Protein AF-A0A0C1RMB9-F1 (afdb_monomer_lite)

Structure (mmCIF, N/CA/C/O backbone):
data_AF-A0A0C1RMB9-F1
#
_entry.id   AF-A0A0C1RMB9-F1
#
loop_
_atom_site.group_PDB
_atom_site.id
_atom_site.type_symbol
_atom_site.label_atom_id
_atom_site.label_alt_id
_atom_site.label_comp_id
_atom_site.label_asym_id
_atom_site.label_entity_id
_atom_site.label_seq_id
_atom_site.pdbx_PDB_ins_code
_atom_site.Cartn_x
_atom_site.Cartn_y
_atom_site.Cartn_z
_atom_site.occupancy
_atom_site.B_iso_or_equiv
_atom_site.auth_seq_id
_atom_site.auth_comp_id
_atom_site.auth_asym_id
_atom_site.auth_atom_id
_atom_site.pdbx_PDB_model_num
ATOM 1 N N . MET A 1 1 ? -21.939 4.022 36.131 1.00 59.53 1 MET A N 1
ATOM 2 C CA . MET A 1 1 ? -21.697 3.382 34.819 1.00 59.53 1 MET A CA 1
ATOM 3 C C . MET A 1 1 ? -21.717 1.882 35.067 1.00 59.53 1 MET A C 1
ATOM 5 O O . MET A 1 1 ? -20.927 1.441 35.889 1.00 59.53 1 MET A O 1
ATOM 9 N N . ASN A 1 2 ? -22.661 1.130 34.490 1.00 82.50 2 ASN A N 1
ATOM 10 C CA . ASN A 1 2 ? -22.744 -0.320 34.731 1.00 82.50 2 ASN A CA 1
ATOM 11 C C . ASN A 1 2 ? -21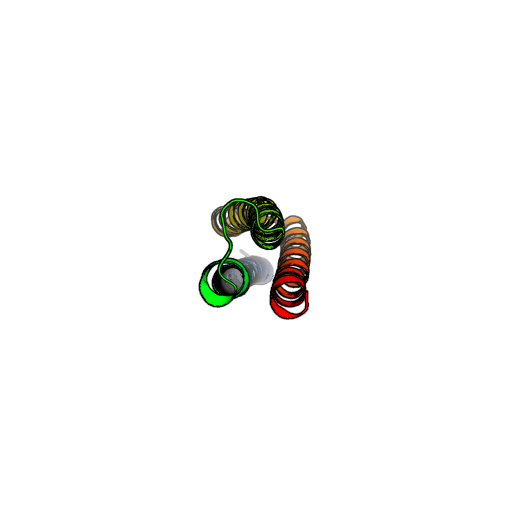.579 -1.047 34.041 1.00 82.50 2 ASN A C 1
ATOM 13 O O . ASN A 1 2 ? -21.100 -0.576 33.007 1.00 82.50 2 ASN A O 1
ATOM 17 N N . GLN A 1 3 ? -21.146 -2.185 34.598 1.00 81.62 3 GLN A N 1
ATOM 18 C CA . GLN A 1 3 ? -20.014 -2.982 34.093 1.00 81.62 3 GLN A CA 1
ATOM 19 C C . GLN A 1 3 ? -20.123 -3.263 32.583 1.00 81.62 3 GLN A C 1
ATOM 21 O O . GLN A 1 3 ? -19.187 -2.974 31.843 1.00 81.62 3 GLN A O 1
ATOM 26 N N . GLU A 1 4 ? -21.310 -3.635 32.091 1.00 80.88 4 GLU A N 1
ATOM 27 C CA . GLU A 1 4 ? -21.552 -3.859 30.655 1.00 80.88 4 GLU A CA 1
ATOM 28 C C . GLU A 1 4 ? -21.230 -2.649 29.765 1.00 80.88 4 GLU A C 1
ATOM 30 O O . GLU A 1 4 ? -20.815 -2.784 28.612 1.00 80.88 4 GLU A O 1
ATOM 35 N N . GLN A 1 5 ? -21.455 -1.439 30.272 1.00 78.19 5 GLN A N 1
ATOM 36 C CA . GLN A 1 5 ? -21.217 -0.210 29.526 1.00 78.19 5 GLN A CA 1
ATOM 37 C C . GLN A 1 5 ? -19.715 0.091 29.458 1.00 78.19 5 GLN A C 1
ATOM 39 O O . GLN A 1 5 ? -19.224 0.560 28.430 1.00 78.19 5 GLN A O 1
ATOM 44 N N . GLN A 1 6 ? -18.981 -0.238 30.522 1.00 80.69 6 GLN A N 1
ATOM 45 C CA . GLN A 1 6 ? -17.528 -0.112 30.586 1.00 80.69 6 GLN A CA 1
ATOM 46 C C . GLN A 1 6 ? -16.834 -1.119 29.655 1.00 80.69 6 GLN A C 1
ATOM 48 O O . GLN A 1 6 ? -15.923 -0.741 28.913 1.00 80.69 6 GLN A O 1
ATOM 53 N N . ASP A 1 7 ? -17.336 -2.352 29.595 1.00 81.56 7 ASP A N 1
ATOM 54 C CA . ASP A 1 7 ? -16.801 -3.408 28.729 1.00 81.56 7 ASP A CA 1
ATOM 55 C C . ASP A 1 7 ? -16.970 -3.085 27.239 1.00 81.56 7 ASP A C 1
ATOM 57 O O . ASP A 1 7 ? -16.037 -3.249 26.447 1.00 81.56 7 ASP A O 1
ATOM 61 N N . ARG A 1 8 ? -18.120 -2.522 26.840 1.00 81.19 8 ARG A N 1
ATOM 62 C CA . ARG A 1 8 ? -18.352 -2.076 25.452 1.00 81.19 8 ARG A CA 1
ATOM 63 C C . ARG A 1 8 ? -17.391 -0.964 25.033 1.00 81.19 8 ARG A C 1
ATOM 65 O O . ARG A 1 8 ? -16.905 -0.967 23.902 1.00 81.19 8 ARG A O 1
ATOM 72 N N . VAL A 1 9 ? -17.100 -0.017 25.927 1.00 82.88 9 VAL A N 1
ATOM 73 C CA . VAL A 1 9 ? -16.154 1.079 25.656 1.00 82.88 9 VAL A CA 1
ATOM 74 C C . VAL A 1 9 ? -14.731 0.541 25.502 1.00 82.88 9 VAL A C 1
ATOM 76 O O . VAL A 1 9 ? -14.026 0.940 24.572 1.00 82.88 9 VAL A O 1
ATOM 79 N N . ASN A 1 10 ? -14.318 -0.386 26.368 1.00 84.31 10 ASN A N 1
ATOM 80 C CA . ASN A 1 10 ? -13.001 -1.017 26.293 1.00 84.31 10 ASN A CA 1
ATOM 81 C C . ASN A 1 10 ? -12.846 -1.846 25.010 1.00 84.31 10 ASN A C 1
ATOM 83 O O . ASN A 1 10 ? -11.884 -1.641 24.272 1.00 84.31 10 ASN A O 1
ATOM 87 N N . SER A 1 11 ? -13.839 -2.673 24.671 1.00 83.62 11 SER A N 1
ATOM 88 C CA . SER A 1 11 ? -13.865 -3.455 23.427 1.00 83.62 11 SER A CA 1
ATOM 89 C C . SER A 1 11 ? -13.729 -2.571 22.177 1.00 83.62 11 SER A C 1
ATOM 91 O O . SER A 1 11 ? -12.930 -2.858 21.282 1.00 83.62 11 SER A O 1
ATOM 93 N N . GLN A 1 12 ? -14.431 -1.433 22.131 1.00 82.81 12 GLN A N 1
ATOM 94 C CA . GLN A 1 12 ? -14.319 -0.486 21.017 1.00 82.81 12 GLN A CA 1
ATOM 95 C C . GLN A 1 12 ? -12.934 0.163 20.916 1.00 82.81 12 GLN A C 1
ATOM 97 O O . GLN A 1 12 ? -12.435 0.364 19.805 1.00 82.81 12 GLN A O 1
ATOM 102 N N . LYS A 1 13 ? -12.306 0.502 22.048 1.00 83.56 13 LYS A N 1
ATOM 103 C CA . LYS A 1 13 ? -10.939 1.045 22.065 1.00 83.56 13 LYS A CA 1
ATOM 104 C C . LYS A 1 13 ? -9.939 0.019 21.532 1.00 83.56 13 LYS A C 1
ATOM 106 O O . LYS A 1 13 ? -9.155 0.362 20.648 1.00 83.56 13 LYS A O 1
ATOM 111 N N . THR A 1 14 ? -10.024 -1.229 21.991 1.00 86.56 14 THR A N 1
ATOM 112 C CA . THR A 1 14 ? -9.167 -2.325 21.520 1.00 86.56 14 THR A CA 1
ATOM 113 C C . THR A 1 14 ? -9.341 -2.564 20.021 1.00 86.56 14 THR A C 1
ATOM 115 O O . THR A 1 14 ? -8.355 -2.607 19.291 1.00 86.56 14 THR A O 1
ATOM 118 N N . ALA A 1 15 ? -10.580 -2.613 19.519 1.00 85.81 15 ALA A N 1
ATOM 119 C CA . ALA A 1 15 ? -10.845 -2.795 18.090 1.00 85.81 15 ALA A CA 1
ATOM 120 C C . ALA A 1 15 ? -10.219 -1.687 17.221 1.00 85.81 15 ALA A C 1
ATOM 122 O O . ALA A 1 15 ? -9.689 -1.962 16.144 1.00 85.81 15 ALA A O 1
ATOM 123 N N . ARG A 1 16 ? -10.235 -0.431 17.692 1.00 85.38 16 ARG A N 1
ATOM 124 C CA . ARG A 1 16 ? -9.602 0.698 16.988 1.00 85.38 16 ARG A CA 1
ATOM 125 C C . ARG A 1 16 ? -8.076 0.619 17.003 1.00 85.38 16 ARG A C 1
ATOM 127 O O . ARG A 1 16 ? -7.457 0.940 15.992 1.00 85.38 16 ARG A O 1
ATOM 134 N N . GLN A 1 17 ? -7.476 0.189 18.112 1.00 87.62 17 GLN A N 1
ATOM 135 C CA . GLN A 1 17 ? -6.027 -0.015 18.206 1.00 87.62 17 GLN A CA 1
ATOM 136 C C . GLN A 1 17 ? -5.560 -1.129 17.265 1.00 87.62 17 GLN A C 1
ATOM 138 O O . GLN A 1 17 ? -4.632 -0.921 16.488 1.00 87.62 17 GLN A O 1
ATOM 143 N N . VAL A 1 18 ? -6.252 -2.272 17.271 1.00 89.56 18 VAL A N 1
ATOM 144 C CA . VAL A 1 18 ? -5.971 -3.392 16.360 1.00 89.56 18 VAL A CA 1
ATOM 145 C C . VAL A 1 18 ? -6.099 -2.947 14.903 1.00 89.56 18 VAL A C 1
ATOM 147 O O . VAL A 1 18 ? -5.196 -3.190 14.106 1.00 89.56 18 VAL A O 1
ATOM 150 N N . PHE A 1 19 ? -7.162 -2.213 14.561 1.00 90.75 19 PHE A N 1
ATOM 151 C CA . PHE A 1 19 ? -7.328 -1.662 13.216 1.00 90.75 19 PHE A CA 1
ATOM 152 C C . PHE A 1 19 ? -6.174 -0.731 12.813 1.00 90.75 19 PHE A C 1
ATOM 154 O O . PHE A 1 19 ? -5.701 -0.801 11.678 1.00 90.75 19 PHE A O 1
ATOM 161 N N . ALA A 1 20 ? -5.705 0.136 13.715 1.00 88.62 20 ALA A N 1
ATOM 162 C CA . ALA A 1 20 ? -4.580 1.023 13.429 1.00 88.62 20 ALA A CA 1
ATOM 163 C C . ALA A 1 20 ? -3.301 0.225 13.134 1.00 88.62 20 ALA A C 1
ATOM 165 O O . ALA A 1 20 ? -2.645 0.496 12.132 1.00 88.62 20 ALA A O 1
ATOM 166 N N . ILE A 1 21 ? -2.993 -0.796 13.942 1.00 91.44 21 ILE A N 1
ATOM 167 C CA . ILE A 1 21 ? -1.837 -1.684 13.734 1.00 91.44 21 ILE A CA 1
ATOM 168 C C . ILE A 1 21 ? -1.928 -2.383 12.374 1.00 91.44 21 ILE A C 1
ATOM 170 O O . ILE A 1 21 ? -0.980 -2.327 11.594 1.00 91.44 21 ILE A O 1
ATOM 174 N N . ILE A 1 22 ? -3.083 -2.976 12.055 1.00 93.12 22 ILE A N 1
ATOM 175 C CA . ILE A 1 22 ? -3.318 -3.630 10.758 1.00 93.12 22 ILE A CA 1
ATOM 176 C C . ILE A 1 22 ? -3.148 -2.630 9.613 1.00 93.12 22 ILE A C 1
ATOM 178 O O . ILE A 1 22 ? -2.531 -2.948 8.602 1.00 93.12 22 ILE A O 1
ATOM 182 N N . SER A 1 23 ? -3.643 -1.404 9.781 1.00 93.38 23 SER A N 1
ATOM 183 C CA . SER A 1 23 ? -3.520 -0.362 8.762 1.00 93.38 23 SER A CA 1
ATOM 184 C C . SER A 1 23 ? -2.066 0.038 8.514 1.00 93.38 23 SER A C 1
ATOM 186 O O . SER A 1 23 ? -1.680 0.212 7.361 1.00 93.38 23 SER A O 1
ATOM 188 N N . TYR A 1 24 ? -1.250 0.155 9.566 1.00 94.19 2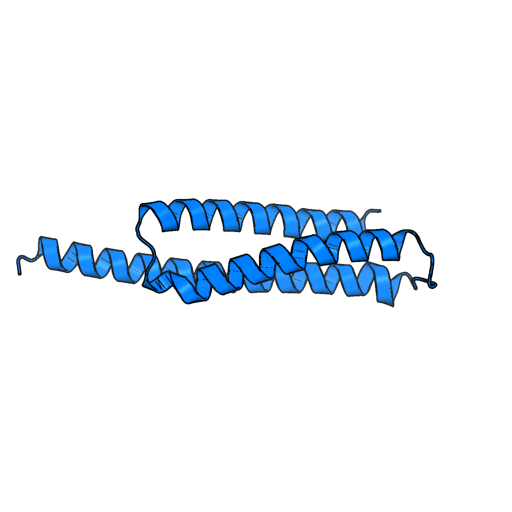4 TYR A N 1
ATOM 189 C CA . TYR A 1 24 ? 0.186 0.406 9.426 1.00 94.19 24 TYR A CA 1
ATOM 190 C C . TYR A 1 24 ? 0.903 -0.762 8.753 1.00 94.19 24 TYR A C 1
ATOM 192 O O . TYR A 1 24 ? 1.715 -0.540 7.859 1.00 94.19 24 TYR A O 1
ATOM 200 N N . LEU A 1 25 ? 0.579 -2.000 9.133 1.00 95.62 25 LEU A N 1
ATOM 201 C CA . LEU A 1 25 ? 1.160 -3.187 8.512 1.00 95.62 25 LEU A CA 1
ATOM 202 C C . LEU A 1 25 ? 0.827 -3.248 7.015 1.00 95.62 25 LEU A C 1
ATOM 204 O O . LEU A 1 25 ? 1.721 -3.429 6.192 1.00 95.62 25 LEU A O 1
ATOM 208 N N . GLN A 1 26 ? -0.440 -3.028 6.659 1.00 95.81 26 GLN A N 1
ATOM 209 C CA . GLN A 1 26 ? -0.891 -3.014 5.270 1.00 95.81 26 GLN A CA 1
ATOM 210 C C . GLN A 1 26 ? -0.219 -1.896 4.465 1.00 95.81 26 GLN A C 1
ATOM 212 O O . GLN A 1 26 ? 0.201 -2.120 3.330 1.00 95.81 26 GLN A O 1
ATOM 217 N N . PHE A 1 27 ? -0.080 -0.705 5.054 1.00 95.19 27 PHE A N 1
ATOM 218 C CA . PHE A 1 27 ? 0.638 0.410 4.440 1.00 95.19 27 PHE A CA 1
ATOM 219 C C . PHE A 1 27 ? 2.099 0.042 4.147 1.00 95.19 27 PHE A C 1
ATOM 221 O O . PHE A 1 27 ? 2.572 0.268 3.035 1.00 95.19 27 PHE A O 1
ATOM 228 N N . SER A 1 28 ? 2.791 -0.583 5.105 1.00 96.88 28 SER A N 1
ATOM 229 C CA . SER A 1 28 ? 4.174 -1.044 4.936 1.00 96.88 28 SER A CA 1
ATOM 230 C C . SER A 1 28 ? 4.306 -2.113 3.851 1.00 96.88 28 SER A C 1
ATOM 232 O O . SER A 1 28 ? 5.209 -2.027 3.024 1.00 96.88 28 SER A O 1
ATOM 234 N N . ILE A 1 29 ? 3.391 -3.088 3.800 1.00 97.12 29 ILE A N 1
ATOM 235 C CA . ILE A 1 29 ? 3.369 -4.113 2.743 1.00 97.12 29 ILE A CA 1
ATOM 236 C C . ILE A 1 29 ? 3.206 -3.459 1.369 1.00 97.12 29 ILE A C 1
ATOM 238 O O . ILE A 1 29 ? 3.958 -3.771 0.445 1.00 97.12 29 ILE A O 1
ATOM 242 N N . HIS A 1 30 ? 2.259 -2.526 1.236 1.00 97.50 30 HIS A N 1
ATOM 243 C CA . HIS A 1 30 ? 2.034 -1.831 -0.027 1.00 97.50 30 HIS A CA 1
ATOM 244 C C . HIS A 1 30 ? 3.249 -0.988 -0.441 1.00 97.50 30 HIS A C 1
ATOM 246 O O . HIS A 1 30 ? 3.638 -0.994 -1.608 1.00 97.50 30 HIS A O 1
ATOM 252 N N . LEU A 1 31 ? 3.901 -0.328 0.522 1.00 97.19 31 LEU A N 1
ATOM 253 C CA . LEU A 1 31 ? 5.131 0.432 0.301 1.00 97.19 31 LEU A CA 1
ATOM 254 C C . LEU A 1 31 ? 6.274 -0.453 -0.205 1.00 97.19 31 LEU A C 1
ATOM 256 O O . LEU A 1 31 ? 6.926 -0.100 -1.185 1.00 97.19 31 LEU A O 1
ATOM 260 N N . ILE A 1 32 ? 6.481 -1.619 0.409 1.00 97.38 32 ILE A N 1
ATOM 261 C CA . ILE A 1 32 ? 7.495 -2.588 -0.025 1.00 97.38 32 ILE A CA 1
ATOM 262 C C . ILE A 1 32 ? 7.189 -3.091 -1.441 1.00 97.38 32 ILE A C 1
ATOM 264 O O . ILE A 1 32 ? 8.083 -3.111 -2.285 1.00 97.38 32 ILE A O 1
ATOM 268 N N . ALA A 1 33 ? 5.934 -3.444 -1.730 1.00 96.56 33 ALA A N 1
ATOM 269 C CA . ALA A 1 33 ? 5.510 -3.892 -3.058 1.00 96.56 33 ALA A CA 1
ATOM 270 C C . ALA A 1 33 ? 5.739 -2.817 -4.137 1.00 96.56 33 ALA A C 1
ATOM 272 O O . ALA A 1 33 ? 6.210 -3.117 -5.239 1.00 96.56 33 ALA A O 1
ATOM 273 N N . TYR A 1 34 ? 5.451 -1.556 -3.807 1.00 96.44 34 TYR A N 1
ATOM 274 C CA . TYR A 1 34 ? 5.701 -0.416 -4.683 1.00 96.44 34 TYR A CA 1
ATOM 275 C C . TYR A 1 34 ? 7.200 -0.212 -4.943 1.00 96.44 34 TYR A C 1
ATOM 277 O O . TYR A 1 34 ? 7.611 -0.110 -6.099 1.00 96.44 34 TYR A O 1
ATOM 285 N N . PHE A 1 35 ? 8.035 -0.232 -3.898 1.00 95.38 35 PHE A N 1
ATOM 286 C CA . PHE A 1 35 ? 9.488 -0.127 -4.054 1.00 95.38 35 PHE A CA 1
ATOM 287 C C . PHE A 1 35 ? 10.076 -1.290 -4.855 1.00 95.38 35 PHE A C 1
ATOM 289 O O . PHE A 1 35 ? 10.908 -1.056 -5.726 1.00 95.38 35 PHE A O 1
ATOM 296 N N . ALA A 1 36 ? 9.628 -2.525 -4.625 1.00 93.69 36 ALA A N 1
ATOM 297 C CA . ALA A 1 36 ? 10.065 -3.681 -5.408 1.00 93.69 36 ALA A CA 1
ATOM 298 C C . ALA A 1 36 ? 9.736 -3.506 -6.902 1.00 93.69 36 ALA A C 1
ATOM 300 O O . ALA A 1 36 ? 10.584 -3.746 -7.761 1.00 93.69 36 ALA A O 1
ATOM 301 N N . SER A 1 37 ? 8.533 -3.008 -7.203 1.00 92.06 37 SER A N 1
ATOM 302 C CA . SER A 1 37 ? 8.100 -2.695 -8.571 1.00 92.06 37 SER A CA 1
ATOM 303 C C . SER A 1 37 ? 8.971 -1.605 -9.210 1.00 92.06 37 SER A C 1
ATOM 305 O O . SER A 1 37 ? 9.409 -1.756 -10.348 1.00 92.06 37 SER A O 1
ATOM 307 N N . PHE A 1 38 ? 9.290 -0.542 -8.464 1.00 91.12 38 PHE A N 1
ATOM 308 C CA . PHE A 1 38 ? 10.206 0.517 -8.904 1.00 91.12 38 PHE A CA 1
ATOM 309 C C . PHE A 1 38 ? 11.613 -0.018 -9.203 1.00 91.12 38 PHE A C 1
ATOM 311 O O . PHE A 1 38 ? 12.148 0.223 -10.284 1.00 91.12 38 PHE A O 1
ATOM 318 N N . MET A 1 39 ? 12.196 -0.786 -8.277 1.00 91.88 39 MET A N 1
ATOM 319 C CA . MET A 1 39 ? 13.525 -1.379 -8.452 1.00 91.88 39 MET A CA 1
ATOM 320 C C . MET A 1 39 ? 13.580 -2.251 -9.707 1.00 91.88 39 MET A C 1
ATOM 322 O O . MET A 1 39 ? 14.529 -2.156 -10.482 1.00 91.88 39 MET A O 1
ATOM 326 N N . LYS A 1 40 ? 12.552 -3.073 -9.933 1.00 90.00 40 LYS A N 1
ATOM 327 C CA . LYS A 1 40 ? 12.486 -3.973 -11.083 1.00 90.00 40 LYS A CA 1
ATOM 328 C C . LYS A 1 40 ? 12.327 -3.219 -12.404 1.00 90.00 40 LYS A C 1
ATOM 330 O O . LYS A 1 40 ? 13.173 -3.370 -13.281 1.00 90.00 40 LYS A O 1
ATOM 335 N N . LEU A 1 41 ? 11.288 -2.393 -12.527 1.00 87.50 41 LEU A N 1
ATOM 336 C CA . LEU A 1 41 ? 10.912 -1.770 -13.799 1.00 87.50 41 LEU A CA 1
ATOM 337 C C . LEU A 1 41 ? 11.818 -0.603 -14.206 1.00 87.50 41 LEU A C 1
ATOM 339 O O . LEU A 1 41 ? 11.990 -0.358 -15.399 1.00 87.50 41 LEU A O 1
ATOM 343 N N . ILE A 1 42 ? 12.373 0.134 -13.238 1.00 86.75 42 ILE A N 1
ATOM 344 C CA . ILE A 1 42 ? 13.162 1.342 -13.510 1.00 86.75 42 ILE A CA 1
ATOM 345 C C . ILE A 1 42 ? 14.661 1.071 -13.410 1.00 86.75 42 ILE A C 1
ATOM 347 O O . ILE A 1 42 ? 15.393 1.406 -14.339 1.00 86.75 42 ILE A O 1
ATOM 351 N N . ILE A 1 43 ? 15.122 0.469 -12.306 1.00 83.69 43 ILE A N 1
ATOM 352 C CA . ILE A 1 43 ? 16.562 0.313 -12.044 1.00 83.69 43 ILE A CA 1
ATOM 353 C C . ILE A 1 43 ? 17.140 -0.906 -12.762 1.00 83.69 43 ILE A C 1
ATOM 355 O O . ILE A 1 43 ? 18.128 -0.776 -13.477 1.00 83.69 43 ILE A O 1
ATOM 359 N N . ILE A 1 44 ? 16.548 -2.089 -12.572 1.00 82.69 44 ILE A N 1
ATOM 360 C CA . ILE A 1 44 ? 17.112 -3.345 -13.090 1.00 82.69 44 ILE A CA 1
ATOM 361 C C . ILE A 1 44 ? 16.922 -3.446 -14.601 1.00 82.69 44 ILE A C 1
ATOM 363 O O . ILE A 1 44 ? 17.854 -3.783 -15.323 1.00 82.69 44 ILE A O 1
ATOM 367 N N . GLU A 1 45 ? 15.715 -3.166 -15.087 1.00 79.81 45 GLU A N 1
ATOM 368 C CA . GLU A 1 45 ? 15.384 -3.339 -16.504 1.00 79.81 45 GLU A CA 1
ATOM 369 C C . GLU A 1 45 ? 15.701 -2.115 -17.368 1.00 79.81 45 GLU A C 1
ATOM 371 O O . GLU A 1 45 ? 15.443 -2.146 -18.569 1.00 79.81 45 GLU A O 1
ATOM 376 N N . GLY A 1 46 ? 16.288 -1.064 -16.780 1.00 64.88 46 GLY A N 1
ATOM 377 C CA . GLY A 1 46 ? 16.872 0.063 -17.506 1.00 64.88 46 GLY A CA 1
ATOM 378 C C . GLY A 1 46 ? 15.900 0.706 -18.496 1.00 64.88 46 GLY A C 1
ATOM 379 O O . GLY A 1 46 ? 16.043 0.581 -19.713 1.00 64.88 46 GLY A O 1
ATOM 380 N N . GLY A 1 47 ? 14.881 1.400 -17.992 1.00 57.03 47 GLY A N 1
ATOM 381 C CA . GLY A 1 47 ? 13.947 2.130 -18.844 1.00 57.03 47 GLY A CA 1
ATOM 382 C C . GLY A 1 47 ? 14.612 3.333 -19.527 1.00 57.03 47 GLY A C 1
ATOM 383 O O . GLY A 1 47 ? 14.789 4.369 -18.896 1.00 57.03 47 GLY A O 1
ATOM 384 N N . GLY A 1 48 ? 14.927 3.245 -20.824 1.00 58.44 48 GLY A N 1
ATOM 385 C CA . GLY A 1 48 ? 15.095 4.443 -21.657 1.00 58.44 48 GLY A CA 1
ATOM 386 C C . GLY A 1 48 ? 13.779 5.234 -21.727 1.00 58.44 48 GLY A C 1
ATOM 387 O O . GLY A 1 48 ? 12.715 4.637 -21.583 1.00 58.44 48 GLY A O 1
ATOM 388 N N . TYR A 1 49 ? 13.838 6.553 -21.964 1.00 56.31 49 TYR A N 1
ATOM 389 C CA . TYR A 1 49 ? 12.741 7.539 -21.798 1.00 56.31 49 TYR A CA 1
ATOM 390 C C . TYR A 1 49 ? 11.371 7.202 -22.443 1.00 56.31 49 TYR A C 1
ATOM 392 O O . TYR A 1 49 ? 10.377 7.832 -22.094 1.00 56.31 49 TYR A O 1
ATOM 400 N N . TYR A 1 50 ? 11.292 6.207 -23.336 1.00 59.75 50 TY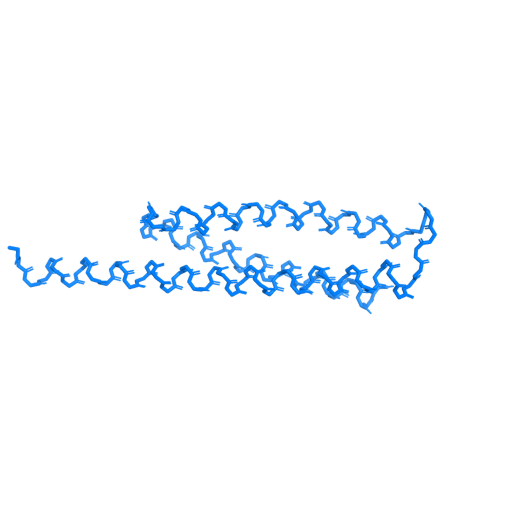R A N 1
ATOM 401 C CA . TYR A 1 50 ? 10.065 5.760 -24.017 1.00 59.75 50 TYR A CA 1
ATOM 402 C C . TYR A 1 50 ? 9.785 4.250 -23.900 1.00 59.75 50 TYR A C 1
ATOM 404 O O . TYR A 1 50 ? 8.976 3.706 -24.650 1.00 59.75 50 TYR A O 1
ATOM 412 N N . ASN A 1 51 ? 10.428 3.540 -22.968 1.00 77.38 51 ASN A N 1
ATOM 413 C CA . ASN A 1 51 ? 10.175 2.112 -22.792 1.00 77.38 51 ASN A CA 1
ATOM 414 C C . ASN A 1 51 ? 8.772 1.864 -22.218 1.00 77.38 51 ASN A C 1
ATOM 416 O O . ASN A 1 51 ? 8.379 2.467 -21.220 1.00 77.38 51 ASN A O 1
ATOM 420 N N . PHE A 1 52 ? 8.045 0.906 -22.803 1.00 83.44 52 PHE A N 1
ATOM 421 C CA . PHE A 1 52 ? 6.722 0.446 -22.352 1.00 83.44 52 PHE A CA 1
ATOM 422 C C . PHE A 1 52 ? 6.663 0.171 -20.834 1.00 83.44 52 PHE A C 1
ATOM 424 O O . PHE A 1 52 ? 5.671 0.477 -20.176 1.00 83.44 52 PHE A O 1
ATOM 431 N N . ARG A 1 53 ? 7.770 -0.307 -20.250 1.00 83.06 53 ARG A N 1
ATOM 432 C CA . ARG A 1 53 ? 7.939 -0.535 -18.804 1.00 83.06 53 ARG A CA 1
ATOM 433 C C . ARG A 1 53 ? 7.779 0.737 -17.957 1.00 83.06 53 ARG A C 1
ATOM 435 O O . ARG A 1 53 ? 7.196 0.674 -16.878 1.00 83.06 53 ARG A O 1
ATOM 442 N N . ILE A 1 54 ? 8.221 1.897 -18.453 1.00 85.94 54 ILE A N 1
ATOM 443 C CA . ILE A 1 54 ? 8.029 3.190 -17.776 1.00 85.94 54 ILE A CA 1
ATOM 444 C C . ILE A 1 54 ? 6.548 3.567 -17.766 1.00 85.94 54 ILE A C 1
ATOM 446 O O . ILE A 1 54 ? 6.040 3.987 -16.731 1.00 85.94 54 ILE A O 1
ATOM 450 N N . LEU A 1 55 ? 5.833 3.378 -18.880 1.00 87.94 55 LEU A N 1
ATOM 451 C CA . LEU A 1 55 ? 4.392 3.652 -18.942 1.00 87.94 55 LEU A CA 1
ATOM 452 C C . LEU A 1 55 ? 3.616 2.777 -17.950 1.00 87.94 55 LEU A C 1
ATOM 454 O O . LEU A 1 55 ? 2.733 3.266 -17.244 1.00 87.94 55 LEU A O 1
ATOM 458 N N . VAL A 1 56 ? 3.996 1.503 -17.840 1.00 89.81 56 VAL A N 1
ATOM 459 C CA . VAL A 1 56 ? 3.428 0.563 -16.862 1.00 89.81 56 VAL A CA 1
ATOM 460 C C . VAL A 1 56 ? 3.713 1.035 -15.436 1.00 89.81 56 VAL A C 1
ATOM 462 O O . VAL A 1 56 ? 2.795 1.100 -14.617 1.00 89.81 56 VAL A O 1
ATOM 465 N N . PHE 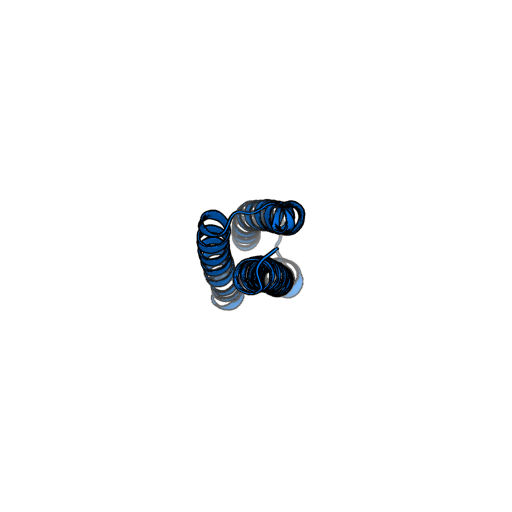A 1 57 ? 4.951 1.445 -15.143 1.00 91.56 57 PHE A N 1
ATOM 466 C CA . PHE A 1 57 ? 5.315 1.988 -13.836 1.00 91.56 57 PHE A CA 1
ATOM 467 C C . PHE A 1 57 ? 4.552 3.277 -13.496 1.00 91.56 57 PHE A C 1
ATOM 469 O O . PHE A 1 57 ? 4.095 3.433 -12.364 1.00 91.56 57 PHE A O 1
ATOM 476 N N . ILE A 1 58 ? 4.349 4.181 -14.460 1.00 92.25 58 ILE A N 1
ATOM 477 C CA . ILE A 1 58 ? 3.538 5.393 -14.270 1.00 92.25 58 ILE A CA 1
ATOM 478 C C . ILE A 1 58 ? 2.099 5.011 -13.902 1.00 92.25 58 ILE A C 1
ATOM 480 O O . ILE A 1 58 ? 1.564 5.533 -12.923 1.00 92.25 58 ILE A O 1
ATOM 484 N N . GLY A 1 59 ? 1.490 4.061 -14.619 1.00 93.06 59 GLY A N 1
ATOM 485 C CA . GLY A 1 59 ? 0.145 3.566 -14.306 1.00 93.06 59 GLY A CA 1
ATOM 486 C C . GLY A 1 59 ? 0.049 2.966 -12.899 1.00 93.06 59 GLY A C 1
ATOM 487 O O . GLY A 1 59 ? -0.848 3.319 -12.129 1.00 93.06 59 GLY A O 1
ATOM 488 N N . ILE A 1 60 ? 1.022 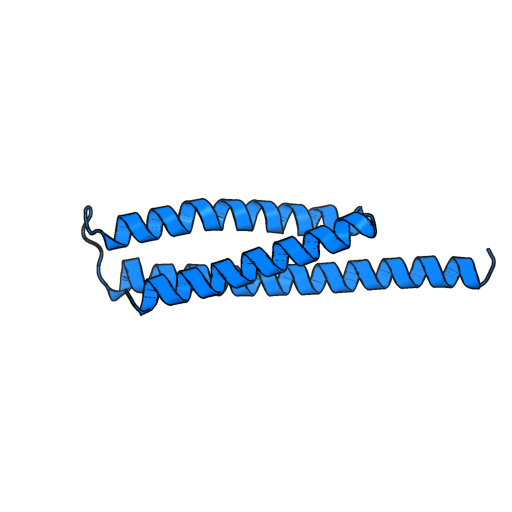2.127 -12.528 1.00 94.25 60 ILE A N 1
ATOM 489 C CA . ILE A 1 60 ? 1.147 1.569 -11.173 1.00 94.25 60 ILE A CA 1
ATOM 490 C C . ILE A 1 60 ? 1.270 2.687 -10.132 1.00 94.25 60 ILE A C 1
ATOM 492 O O . ILE A 1 60 ? 0.630 2.621 -9.078 1.00 94.25 60 ILE A O 1
ATOM 496 N N . SER A 1 61 ? 2.059 3.721 -10.425 1.00 94.56 61 SER A N 1
ATOM 497 C CA . SER A 1 61 ? 2.337 4.827 -9.508 1.00 94.56 61 SER A CA 1
ATOM 498 C C . SER A 1 61 ? 1.108 5.676 -9.236 1.00 94.56 61 SER A C 1
ATOM 500 O O . SER A 1 61 ? 0.814 5.951 -8.076 1.00 94.56 61 SER A O 1
ATOM 502 N N . ILE A 1 62 ? 0.346 6.036 -10.272 1.00 96.50 62 ILE A N 1
ATOM 503 C CA . ILE A 1 62 ? -0.869 6.849 -10.125 1.00 96.50 62 ILE A CA 1
ATOM 504 C C . ILE A 1 62 ? -1.855 6.162 -9.174 1.00 96.50 62 ILE A C 1
ATOM 506 O O . ILE A 1 62 ? -2.309 6.767 -8.202 1.00 96.50 62 ILE A O 1
ATOM 510 N N . ILE A 1 63 ? -2.148 4.881 -9.413 1.00 96.62 63 ILE A N 1
ATOM 511 C CA . ILE A 1 63 ? -3.102 4.132 -8.587 1.00 96.62 63 ILE A CA 1
ATOM 512 C C . ILE A 1 63 ? -2.545 3.926 -7.172 1.00 96.62 63 ILE A C 1
ATOM 514 O O . ILE A 1 63 ? -3.258 4.156 -6.195 1.00 96.62 63 ILE A O 1
ATOM 518 N N . SER A 1 64 ? -1.266 3.562 -7.035 1.00 96.38 64 SER A N 1
ATOM 519 C CA . SER A 1 64 ? -0.653 3.332 -5.718 1.00 96.38 64 SER A CA 1
ATOM 520 C C . SER A 1 64 ? -0.616 4.608 -4.869 1.00 96.38 64 SER A C 1
ATOM 522 O O . SER A 1 64 ? -0.925 4.555 -3.682 1.00 96.38 64 SER A O 1
ATOM 524 N N . ILE A 1 65 ? -0.346 5.779 -5.458 1.00 96.00 65 ILE A N 1
ATOM 525 C CA . ILE A 1 65 ? -0.396 7.072 -4.752 1.00 96.00 65 ILE A CA 1
ATOM 526 C C . ILE A 1 65 ? -1.800 7.346 -4.200 1.00 96.00 65 ILE A C 1
ATOM 528 O O . ILE A 1 65 ? -1.935 7.742 -3.039 1.00 96.00 65 ILE A O 1
ATOM 532 N N . LEU A 1 66 ? -2.851 7.102 -4.989 1.00 96.44 66 LEU A N 1
ATOM 533 C CA . LEU A 1 66 ? -4.233 7.259 -4.525 1.00 96.44 66 LEU A CA 1
ATOM 534 C C . LEU A 1 66 ? -4.545 6.316 -3.354 1.00 96.44 66 LEU A C 1
ATOM 536 O O . LEU A 1 66 ? -5.148 6.739 -2.363 1.00 96.44 66 LEU A O 1
ATOM 540 N N . LEU A 1 67 ? -4.086 5.063 -3.424 1.00 95.88 67 LEU A N 1
ATOM 541 C CA . LEU A 1 67 ? -4.250 4.094 -2.340 1.00 95.88 67 LEU A CA 1
ATOM 542 C C . LEU A 1 67 ? -3.447 4.479 -1.089 1.00 95.88 67 LEU A C 1
ATOM 544 O O . LEU A 1 67 ? -3.967 4.345 0.022 1.00 95.88 67 LEU A O 1
ATOM 548 N N . PHE A 1 68 ? -2.232 5.019 -1.228 1.00 95.06 68 PHE A N 1
ATOM 549 C CA . PHE A 1 68 ? -1.450 5.541 -0.103 1.00 95.06 68 PHE A CA 1
ATOM 550 C C . PHE A 1 68 ? -2.145 6.718 0.577 1.00 95.06 68 PHE A C 1
ATOM 552 O O . PHE A 1 68 ? -2.272 6.722 1.801 1.00 95.06 68 PHE A O 1
ATOM 559 N N . LEU A 1 69 ? -2.644 7.688 -0.194 1.00 95.50 69 LEU A N 1
ATOM 560 C CA . LEU A 1 69 ? -3.389 8.828 0.342 1.00 95.50 69 LEU A CA 1
ATOM 561 C C . LEU A 1 69 ? -4.624 8.362 1.120 1.00 95.50 69 LEU A C 1
ATOM 563 O O . LEU A 1 69 ? -4.826 8.778 2.264 1.00 95.50 69 LEU A O 1
ATOM 567 N N . ALA A 1 70 ? -5.414 7.455 0.543 1.00 93.94 70 ALA A N 1
ATOM 568 C CA . ALA A 1 70 ? -6.577 6.878 1.211 1.00 93.94 70 ALA A CA 1
ATOM 569 C C . ALA A 1 70 ? -6.190 6.118 2.495 1.00 93.94 70 ALA A C 1
ATOM 571 O O . ALA A 1 70 ? -6.831 6.299 3.533 1.00 93.94 70 ALA A O 1
ATOM 572 N N . SER A 1 71 ? -5.099 5.348 2.464 1.00 93.19 71 SER A N 1
ATOM 573 C CA . SER A 1 71 ? -4.583 4.605 3.623 1.00 93.19 71 SER A CA 1
ATOM 574 C C . SER A 1 71 ? -4.121 5.541 4.745 1.00 93.19 71 SER A C 1
ATOM 576 O O . SER A 1 71 ? -4.502 5.354 5.900 1.00 93.19 71 SER A O 1
ATOM 578 N N . ILE A 1 72 ? -3.379 6.607 4.423 1.00 93.31 72 ILE A N 1
ATOM 579 C CA . ILE A 1 72 ? -2.938 7.626 5.392 1.00 93.31 72 ILE A CA 1
ATOM 580 C C . ILE A 1 72 ? -4.145 8.338 6.010 1.00 93.31 72 ILE A C 1
ATOM 582 O O . ILE A 1 72 ? -4.185 8.559 7.224 1.00 93.31 72 ILE A O 1
ATOM 586 N N . LEU A 1 73 ? -5.148 8.689 5.201 1.00 92.25 73 LEU A N 1
ATOM 587 C CA . LEU A 1 73 ? -6.377 9.311 5.692 1.00 92.25 73 LEU A CA 1
ATOM 588 C C . LEU A 1 73 ? -7.154 8.376 6.628 1.00 92.25 73 LEU A C 1
ATOM 590 O O . LEU A 1 73 ? -7.646 8.835 7.662 1.00 92.25 73 LEU A O 1
ATOM 594 N N . LEU A 1 74 ? -7.236 7.080 6.309 1.00 90.44 74 LEU A N 1
ATOM 595 C CA . LEU A 1 74 ? -7.867 6.070 7.162 1.00 90.44 74 LEU A CA 1
ATOM 596 C C . LEU A 1 74 ? -7.120 5.886 8.484 1.00 90.44 74 LEU A C 1
ATOM 598 O O . LEU A 1 74 ? -7.759 5.870 9.536 1.00 90.44 74 LEU A O 1
ATOM 602 N N . ILE A 1 75 ? -5.787 5.834 8.455 1.00 89.00 75 ILE A N 1
ATOM 603 C CA . ILE A 1 75 ? -4.952 5.756 9.661 1.00 89.00 75 ILE A CA 1
ATOM 604 C C . ILE A 1 75 ? -5.180 6.988 10.542 1.00 89.00 75 ILE A C 1
ATOM 606 O O . ILE A 1 75 ? -5.523 6.846 11.718 1.00 89.00 75 ILE A O 1
ATOM 610 N N . LYS A 1 76 ? -5.085 8.200 9.977 1.00 87.88 76 LYS A N 1
ATOM 611 C CA . LYS A 1 76 ? -5.298 9.458 10.718 1.00 87.88 76 LYS A CA 1
ATOM 612 C C . LYS A 1 76 ? -6.705 9.563 11.308 1.00 87.88 76 LYS A C 1
ATOM 614 O O . LYS A 1 76 ? -6.882 10.123 12.387 1.00 87.88 76 LYS A O 1
ATOM 619 N N . ARG A 1 77 ? -7.721 9.042 10.613 1.00 86.62 77 ARG A N 1
ATOM 620 C CA . ARG A 1 77 ? -9.126 9.106 11.053 1.00 86.62 77 ARG A CA 1
ATOM 621 C C . ARG A 1 77 ? -9.576 7.897 11.877 1.00 86.62 77 ARG A C 1
ATOM 623 O O . ARG A 1 77 ? -10.688 7.942 12.402 1.00 86.62 77 ARG A O 1
ATOM 630 N N . SER A 1 78 ? -8.735 6.876 12.046 1.00 78.50 78 SER A N 1
ATOM 631 C CA . SER A 1 78 ? -9.054 5.600 12.712 1.00 78.50 78 SER A CA 1
ATOM 632 C C . SER A 1 78 ? -9.702 5.763 14.093 1.00 78.50 78 SER A C 1
ATOM 634 O O . SER A 1 78 ? -10.685 5.092 14.406 1.00 78.50 78 SER A O 1
ATOM 636 N N . ILE A 1 79 ? -9.237 6.735 14.885 1.00 69.62 79 ILE A N 1
ATOM 637 C CA . ILE A 1 79 ? -9.732 7.024 16.242 1.00 69.62 79 ILE A CA 1
ATOM 638 C C . ILE A 1 79 ? -11.206 7.476 16.243 1.00 69.62 79 ILE A C 1
ATOM 640 O O . ILE A 1 79 ? -11.918 7.246 17.223 1.00 69.62 79 ILE A O 1
ATOM 644 N N . ARG A 1 80 ? -11.684 8.086 15.149 1.00 76.44 80 ARG A N 1
ATOM 645 C CA . ARG A 1 80 ? -13.047 8.632 14.999 1.00 76.44 80 ARG A CA 1
ATOM 646 C C . ARG A 1 80 ? -13.974 7.744 14.158 1.00 76.44 80 ARG A C 1
ATOM 648 O O . ARG A 1 80 ? -15.101 8.148 13.870 1.00 76.44 80 ARG A O 1
ATOM 655 N N . LEU A 1 81 ? -13.528 6.562 13.728 1.00 77.00 81 LEU A N 1
ATOM 656 C CA . LEU A 1 81 ? -14.358 5.670 12.917 1.00 77.00 81 LEU A CA 1
ATOM 657 C C . LEU A 1 81 ? -15.400 4.939 13.774 1.00 77.00 81 LEU A C 1
ATOM 659 O O . LEU A 1 81 ? -15.117 4.417 14.856 1.00 77.00 81 LEU A O 1
ATOM 663 N N . SER A 1 82 ? -16.629 4.890 13.258 1.00 79.56 82 SER A N 1
ATOM 664 C CA . SER A 1 82 ? -17.684 4.024 13.780 1.00 79.56 82 SER A CA 1
ATOM 665 C C . SER A 1 82 ? -17.446 2.572 13.357 1.00 79.56 82 SER A C 1
ATOM 667 O O . SER A 1 82 ? -16.763 2.311 12.368 1.00 79.56 82 SER A O 1
ATOM 669 N N . ILE A 1 83 ? -18.061 1.619 14.064 1.00 77.62 83 ILE A N 1
ATOM 670 C CA . ILE A 1 83 ? -17.911 0.176 13.798 1.00 77.62 83 ILE A CA 1
ATOM 671 C C . ILE A 1 83 ? -18.257 -0.174 12.340 1.00 77.62 83 ILE A C 1
ATOM 673 O O . ILE A 1 83 ? -17.490 -0.864 11.677 1.00 77.62 83 ILE A O 1
ATOM 677 N N . LYS A 1 84 ? -19.349 0.377 11.790 1.00 82.69 84 LYS A N 1
ATOM 678 C CA . LYS A 1 84 ? -19.727 0.162 10.379 1.00 82.69 84 LYS A CA 1
ATOM 679 C C . LYS A 1 84 ? -18.649 0.651 9.404 1.00 82.69 84 LYS A C 1
ATOM 681 O O . LYS A 1 84 ? -18.409 0.015 8.387 1.00 82.69 84 LYS A O 1
ATOM 686 N N . ARG A 1 85 ? -17.986 1.772 9.709 1.00 85.62 85 ARG A N 1
ATOM 687 C CA . ARG A 1 85 ? -16.907 2.315 8.868 1.00 85.62 85 ARG A CA 1
ATOM 688 C C . ARG A 1 85 ? -15.606 1.522 9.002 1.00 85.62 85 ARG A C 1
ATOM 690 O O . ARG A 1 85 ? -14.861 1.463 8.033 1.00 85.62 85 ARG A O 1
ATOM 697 N N . LEU A 1 86 ? -15.352 0.893 10.153 1.00 84.69 86 LEU A N 1
ATOM 698 C CA . LEU A 1 86 ? -14.211 -0.014 10.324 1.00 84.69 86 LEU A CA 1
ATOM 699 C C . LEU A 1 86 ? -14.315 -1.227 9.392 1.00 84.69 86 LEU A C 1
ATOM 701 O O . LEU A 1 86 ? -13.325 -1.585 8.770 1.00 84.69 86 LEU A O 1
ATOM 705 N N . VAL A 1 87 ? -15.511 -1.802 9.227 1.00 88.12 87 VAL A N 1
ATOM 706 C CA . VAL A 1 87 ? -15.740 -2.916 8.286 1.00 88.12 87 VAL A CA 1
ATOM 707 C C . VAL A 1 87 ? -15.359 -2.519 6.858 1.00 88.12 87 VAL A C 1
ATOM 709 O O . VAL A 1 87 ? -14.563 -3.200 6.221 1.00 88.12 87 VAL A O 1
ATOM 712 N N . TRP A 1 88 ? -15.847 -1.372 6.378 1.00 91.56 88 TRP A N 1
ATOM 713 C CA . TRP A 1 88 ? -15.476 -0.854 5.055 1.00 91.56 88 TRP A CA 1
ATOM 714 C C . TRP A 1 88 ? -13.979 -0.576 4.917 1.00 91.56 88 TRP A C 1
ATOM 716 O O . TRP A 1 88 ? -13.409 -0.793 3.851 1.00 91.56 88 TRP A O 1
ATOM 726 N N . ALA A 1 89 ? -13.325 -0.136 5.989 1.00 92.12 89 ALA A N 1
ATOM 727 C CA . ALA A 1 89 ? -11.887 0.0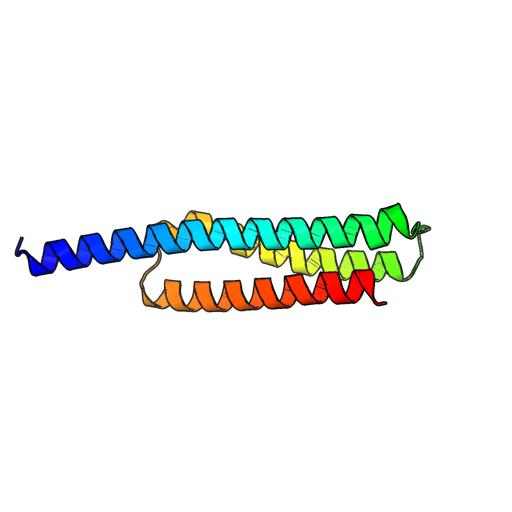78 5.981 1.00 92.12 89 ALA A CA 1
ATOM 728 C C . ALA A 1 89 ? -11.093 -1.240 5.886 1.00 92.12 89 ALA A C 1
ATOM 730 O O . ALA A 1 89 ? -10.057 -1.273 5.229 1.00 92.12 89 ALA A O 1
ATOM 731 N N . TYR A 1 90 ? -11.591 -2.340 6.462 1.00 92.44 90 TYR A N 1
ATOM 732 C CA . TYR A 1 90 ? -11.010 -3.670 6.242 1.00 92.44 90 TYR A CA 1
ATOM 733 C C . TYR A 1 90 ? -11.177 -4.146 4.796 1.00 92.44 90 TYR A C 1
ATOM 735 O O . TYR A 1 90 ? -10.218 -4.646 4.212 1.00 92.44 90 TYR A O 1
ATOM 743 N N . PHE A 1 91 ? -12.350 -3.939 4.189 1.00 94.44 91 PHE A N 1
ATOM 744 C CA . PHE A 1 91 ? -12.545 -4.225 2.762 1.00 94.44 91 PHE A CA 1
ATOM 745 C C . PHE A 1 91 ? -11.592 -3.415 1.882 1.00 94.44 91 PHE A C 1
ATOM 747 O O . PHE A 1 91 ? -10.993 -3.957 0.956 1.00 94.44 91 PHE A O 1
ATOM 754 N N . PHE A 1 92 ? -11.395 -2.135 2.204 1.00 95.19 92 PHE A N 1
ATOM 755 C CA . PHE A 1 92 ? -10.403 -1.308 1.529 1.00 95.19 92 PHE A CA 1
ATOM 756 C C . PHE A 1 92 ? -8.989 -1.900 1.655 1.00 95.19 92 PHE A C 1
ATOM 758 O O . PHE A 1 92 ? -8.309 -2.042 0.644 1.00 95.19 92 PHE A O 1
ATOM 765 N N . HIS A 1 93 ? -8.563 -2.326 2.850 1.00 95.56 93 HIS A N 1
ATOM 766 C CA . HIS A 1 93 ? -7.252 -2.968 3.033 1.00 95.56 93 HIS A CA 1
ATOM 767 C C . HIS A 1 93 ? -7.092 -4.256 2.221 1.00 95.56 93 HIS A C 1
ATOM 769 O O . HIS A 1 93 ? -6.019 -4.488 1.669 1.00 95.56 93 HIS A O 1
ATOM 775 N N . ALA A 1 94 ? -8.152 -5.054 2.071 1.00 95.94 94 ALA A N 1
ATOM 776 C CA . ALA A 1 94 ? -8.132 -6.228 1.198 1.00 95.94 94 ALA A CA 1
ATOM 777 C C . ALA A 1 94 ? -7.911 -5.850 -0.281 1.00 95.94 94 ALA A C 1
ATOM 779 O O . ALA A 1 94 ? -7.141 -6.513 -0.976 1.00 95.94 94 ALA A O 1
ATOM 780 N N . ILE A 1 95 ? -8.518 -4.753 -0.750 1.00 96.75 95 ILE A N 1
ATOM 781 C CA . ILE A 1 95 ? -8.284 -4.213 -2.100 1.00 96.75 95 ILE A CA 1
ATOM 782 C C . ILE A 1 95 ? -6.831 -3.747 -2.249 1.00 96.75 95 ILE A C 1
ATOM 784 O O . ILE A 1 95 ? -6.186 -4.083 -3.242 1.00 96.75 95 ILE A O 1
ATOM 788 N N . VAL A 1 96 ? -6.286 -3.026 -1.261 1.00 97.31 96 VAL A N 1
ATOM 789 C CA . VAL A 1 96 ? -4.874 -2.599 -1.278 1.00 97.31 96 VAL A CA 1
ATOM 790 C C . VAL A 1 96 ? -3.936 -3.806 -1.315 1.00 97.31 96 VAL A C 1
ATOM 792 O O . VAL A 1 96 ? -2.929 -3.777 -2.022 1.00 97.31 96 VAL A O 1
ATOM 795 N N . LEU A 1 97 ? -4.258 -4.884 -0.599 1.00 97.31 97 LEU A N 1
ATOM 796 C CA . LEU A 1 97 ? -3.471 -6.115 -0.623 1.00 97.31 97 LEU A CA 1
ATOM 797 C C . LEU A 1 97 ? -3.510 -6.783 -2.000 1.00 97.31 97 LEU A C 1
ATOM 799 O O . LEU A 1 97 ? -2.455 -7.095 -2.550 1.00 97.31 97 LEU A O 1
ATOM 803 N N . ALA A 1 98 ? -4.700 -6.947 -2.583 1.00 97.81 98 ALA A N 1
ATOM 804 C CA . ALA A 1 98 ? -4.859 -7.505 -3.924 1.00 97.81 98 ALA A CA 1
ATOM 805 C C . ALA A 1 98 ? -4.092 -6.681 -4.969 1.00 97.81 98 ALA A C 1
ATOM 807 O O . ALA A 1 98 ? -3.380 -7.243 -5.801 1.00 97.81 98 ALA A O 1
ATOM 808 N N . TRP A 1 99 ? -4.164 -5.350 -4.874 1.00 97.75 99 TRP A N 1
ATOM 809 C CA . TRP A 1 99 ? -3.392 -4.447 -5.721 1.00 97.75 99 TRP A CA 1
ATOM 810 C C . TRP A 1 99 ? -1.880 -4.604 -5.505 1.00 97.75 99 TRP A C 1
ATOM 812 O O . TRP A 1 99 ? -1.133 -4.707 -6.471 1.00 97.75 99 TRP A O 1
ATOM 822 N N . SER A 1 100 ? -1.419 -4.704 -4.255 1.00 97.00 100 SER A N 1
ATOM 823 C CA . SER A 1 100 ? 0.001 -4.910 -3.924 1.00 97.00 100 SER A CA 1
ATOM 824 C C . SER A 1 100 ? 0.557 -6.198 -4.538 1.00 97.00 100 SER A C 1
ATOM 826 O O . SER A 1 100 ? 1.650 -6.201 -5.100 1.00 97.00 100 SER A O 1
ATOM 828 N N . LEU A 1 101 ? -0.205 -7.291 -4.473 1.00 96.81 101 LEU A N 1
ATOM 829 C CA . LEU A 1 101 ? 0.169 -8.557 -5.105 1.00 96.81 101 LEU A CA 1
ATOM 830 C C . LEU A 1 101 ? 0.161 -8.443 -6.632 1.00 96.81 101 LEU A C 1
ATOM 832 O O . LEU A 1 101 ? 1.065 -8.949 -7.299 1.00 96.81 101 LEU A O 1
ATOM 836 N N . PHE A 1 102 ? -0.836 -7.751 -7.186 1.00 96.81 102 PHE A N 1
ATOM 837 C CA . PHE A 1 102 ? -0.945 -7.516 -8.620 1.00 96.81 102 PHE A CA 1
ATOM 838 C C . PHE A 1 102 ? 0.252 -6.731 -9.171 1.00 96.81 102 PHE A C 1
ATOM 840 O O . PHE A 1 102 ? 0.840 -7.169 -10.157 1.00 96.81 102 PHE A O 1
ATOM 847 N N . ILE A 1 103 ? 0.670 -5.632 -8.531 1.00 95.88 103 ILE A N 1
ATOM 848 C CA . ILE A 1 103 ? 1.796 -4.820 -9.026 1.00 95.88 103 ILE A CA 1
ATOM 849 C C . ILE A 1 103 ? 3.121 -5.585 -8.986 1.00 95.88 103 ILE A C 1
ATOM 851 O O . ILE A 1 103 ? 3.913 -5.463 -9.918 1.00 95.88 103 ILE A O 1
ATOM 855 N N . VAL A 1 104 ? 3.339 -6.433 -7.973 1.00 95.00 104 VAL A N 1
ATOM 856 C CA . VAL A 1 104 ? 4.519 -7.309 -7.917 1.00 95.00 104 VAL A CA 1
ATOM 857 C C . VAL A 1 104 ? 4.456 -8.334 -9.043 1.00 95.00 104 VAL A C 1
ATOM 859 O O . VAL A 1 104 ? 5.438 -8.514 -9.760 1.00 95.00 104 VAL A O 1
ATOM 862 N N . LYS A 1 105 ? 3.293 -8.962 -9.260 1.00 94.38 105 LYS A N 1
ATOM 863 C CA . LYS A 1 105 ? 3.110 -9.919 -10.355 1.00 94.38 105 LYS A CA 1
ATOM 864 C C . LYS A 1 105 ? 3.397 -9.277 -11.717 1.00 94.38 105 LYS A C 1
ATOM 866 O O . LYS A 1 105 ? 4.159 -9.830 -12.498 1.00 94.38 105 LYS A O 1
ATOM 871 N N . VAL A 1 106 ? 2.813 -8.113 -11.992 1.00 92.12 106 VAL A N 1
ATOM 872 C CA . VAL A 1 106 ? 3.023 -7.396 -13.258 1.00 92.12 106 VAL A CA 1
ATOM 873 C C . VAL A 1 106 ? 4.480 -6.977 -13.413 1.00 92.12 106 VAL A C 1
ATOM 875 O O . VAL A 1 106 ? 5.049 -7.152 -14.477 1.00 92.12 106 VAL A O 1
ATOM 878 N N . SER A 1 107 ? 5.121 -6.476 -12.359 1.00 90.56 107 SER A N 1
ATOM 879 C CA . SER A 1 107 ? 6.498 -5.984 -12.470 1.00 90.56 107 SER A CA 1
ATOM 880 C C . SER A 1 107 ? 7.523 -7.095 -12.703 1.00 90.56 107 SER A C 1
ATOM 882 O O . SER A 1 107 ? 8.534 -6.861 -13.353 1.00 90.56 107 SER A O 1
ATOM 884 N N . TYR A 1 108 ? 7.297 -8.295 -12.159 1.00 89.44 108 TYR A N 1
ATOM 885 C CA . TYR A 1 108 ? 8.277 -9.386 -12.214 1.00 89.44 108 TYR A CA 1
ATOM 886 C C . TYR A 1 108 ? 8.025 -10.420 -13.313 1.00 89.44 108 TYR A C 1
ATOM 888 O O . TYR A 1 108 ? 8.968 -11.111 -13.694 1.00 89.44 108 TYR A O 1
ATOM 896 N N . PHE A 1 109 ? 6.791 -10.547 -13.804 1.00 86.94 109 PHE A N 1
ATOM 897 C CA . PHE A 1 109 ? 6.404 -11.601 -14.751 1.00 86.94 109 PHE A CA 1
ATOM 898 C C . PHE A 1 109 ? 5.911 -11.070 -16.105 1.00 86.94 109 PHE A C 1
ATOM 900 O O . PHE A 1 109 ? 5.319 -11.832 -16.869 1.00 86.94 109 PHE A O 1
ATOM 907 N N . MET A 1 110 ? 6.130 -9.786 -16.393 1.00 75.75 110 MET A N 1
ATOM 908 C CA . MET A 1 110 ? 5.796 -9.138 -17.666 1.00 75.75 110 MET A CA 1
ATOM 909 C C . MET A 1 110 ? 7.060 -8.730 -18.429 1.00 75.75 110 MET A C 1
ATOM 911 O O . MET A 1 110 ? 7.100 -8.967 -19.652 1.00 75.75 110 MET A O 1
#

Secondary structure (DSSP, 8-state):
--HHHHHHHHHHHHHHHHHHHHHHHHHHHHHHHHHHHHIIIIIITT--TT-HHHHHHHHHHHHHHHHHHHHHHHHHHGGG--HHHHHHHHHHHHHHHHHHHHHHHHHHH-

pLDDT: mean 88.09, std 9.38, range [56.31, 97.81]

Organism: NCBI:txid1479485

Radius of gyration: 18.36 Å; chains: 1; bounding box: 40×21×59 Å

Sequence (110 aa):
MNQEQQDRVNSQKTARQVFAIISYLQFSIHLIAYFASFMKLIIIEGGGYYNFRILVFIGISIISILLFLASILLIKRSIRLSIKRLVWAYFFHAIVLAWSLFIVKVSYFM

Foldseek 3Di:
DDPVVVVVVVVLVVLLVVLLVLLVVLLVLLVVLLVLLCCQLPPVVPDDPDDPSVVLNVVLVVVSVVLNVVSVVCSVCSVVDDPVVSVVVVVSSVVSVVSSVVSNCVSPVD